Protein AF-A0A7K0PDB9-F1 (afdb_monomer_lite)

Secondary structure (DSSP, 8-state):
-EEEPPHHHHHHHHHHHHHHHHHHHHHHHHHHHHHHHHHHHHHHHTT--HHHHHHHH-TTS----------HHHHSSSHHHHHHHHHHHHHHHHHHHHHHHHHHHHHHHHHHHHHHHHHHHHHHTT--HHHHTTS-HHHHHHTEEEPPP-

Radius of gyration: 25.14 Å; chains: 1; bounding box: 53×28×72 Å

Foldseek 3Di:
DKDFADPQLLVLLVQLVVLVVVLVVLVVQLVVLVVQLVVLVCQAPVQDAPVVQCVVQNPPGDPPDNPNGHRNLCVDPDNVVSVVVSVVSNVVSVVSNVVSVVVNVVSVVSSVVSLVSSQVSVVVVVDDSVQSVPWDSVCSNVRITDRPDD

Sequence (150 aa):
MSTTVPDHVRAAAREVRALFDRHQELAIAMNQASSRHEAAERQLVSGLSADALRAIYGPQGPDLALSGEKPAVLQAKFPIQALEQVAYELRTAYNELHRLSEDSRINASETGAAMERMTLGLIELGLTRDDVQRIDVDQVVAGTIETPVR

Structure (mmCIF, N/CA/C/O backbone):
data_AF-A0A7K0PDB9-F1
#
_entry.id   AF-A0A7K0PDB9-F1
#
loop_
_atom_site.group_PDB
_atom_site.id
_atom_site.type_symbol
_atom_site.label_atom_id
_atom_site.label_alt_id
_atom_site.label_comp_id
_atom_site.label_asym_id
_atom_site.label_entity_id
_atom_site.label_seq_id
_atom_site.pdbx_PDB_ins_code
_atom_site.Cartn_x
_atom_site.Cartn_y
_atom_site.Cartn_z
_atom_site.occupancy
_atom_site.B_iso_or_equiv
_atom_site.auth_seq_id
_atom_site.auth_comp_id
_atom_site.auth_asym_id
_atom_site.auth_atom_id
_atom_site.pdbx_PDB_model_num
ATOM 1 N N . MET A 1 1 ? 12.374 -8.191 -34.289 1.00 61.34 1 MET A N 1
ATOM 2 C CA . MET A 1 1 ? 13.802 -8.497 -34.021 1.00 61.34 1 MET A CA 1
ATOM 3 C C . MET A 1 1 ? 13.974 -8.569 -32.509 1.00 61.34 1 MET A C 1
ATOM 5 O O . MET A 1 1 ? 13.163 -7.981 -31.809 1.00 61.34 1 MET A O 1
ATOM 9 N N . SER A 1 2 ? 14.941 -9.334 -32.000 1.00 68.38 2 SER A N 1
ATOM 10 C CA . SER A 1 2 ? 15.201 -9.429 -30.556 1.00 68.38 2 SER A CA 1
ATOM 11 C C . SER A 1 2 ? 16.315 -8.454 -30.188 1.00 68.38 2 SER A C 1
ATOM 13 O O . SER A 1 2 ? 17.421 -8.588 -30.713 1.00 68.38 2 SER A O 1
ATOM 15 N N . THR A 1 3 ? 16.033 -7.491 -29.311 1.00 80.19 3 THR A N 1
ATOM 16 C CA . THR A 1 3 ? 17.027 -6.510 -28.848 1.00 80.19 3 THR A CA 1
ATOM 17 C C . THR A 1 3 ? 17.526 -6.900 -27.460 1.00 80.19 3 THR A C 1
ATOM 19 O O . THR A 1 3 ? 16.728 -7.100 -26.543 1.00 80.19 3 THR A O 1
ATOM 22 N N . THR A 1 4 ? 18.847 -7.004 -27.300 1.00 87.06 4 THR A N 1
ATOM 23 C CA . THR A 1 4 ? 19.479 -7.256 -25.998 1.00 87.06 4 THR A CA 1
ATOM 24 C C . THR A 1 4 ? 19.390 -6.009 -25.126 1.00 87.06 4 THR A C 1
ATOM 26 O O . THR A 1 4 ? 19.817 -4.930 -25.535 1.00 87.06 4 THR A O 1
ATOM 29 N N . VAL A 1 5 ? 18.862 -6.159 -23.913 1.00 90.62 5 VAL A N 1
ATOM 30 C CA . VAL A 1 5 ? 18.688 -5.049 -22.969 1.00 90.62 5 VAL A CA 1
ATOM 31 C C . VAL A 1 5 ? 19.986 -4.798 -22.177 1.00 90.62 5 VAL A C 1
ATOM 33 O O . VAL A 1 5 ? 20.513 -5.740 -21.574 1.00 90.62 5 VAL A O 1
ATOM 36 N N . PRO A 1 6 ? 20.490 -3.550 -22.107 1.00 92.81 6 PRO A N 1
ATOM 37 C CA . PRO A 1 6 ? 21.670 -3.203 -21.316 1.00 92.81 6 PRO A CA 1
ATOM 38 C C . PRO A 1 6 ? 21.489 -3.434 -19.812 1.00 92.81 6 PRO A C 1
ATOM 40 O O . PRO A 1 6 ? 20.406 -3.250 -19.260 1.00 92.81 6 PRO A O 1
ATOM 43 N N . ASP A 1 7 ? 22.582 -3.744 -19.117 1.00 93.75 7 A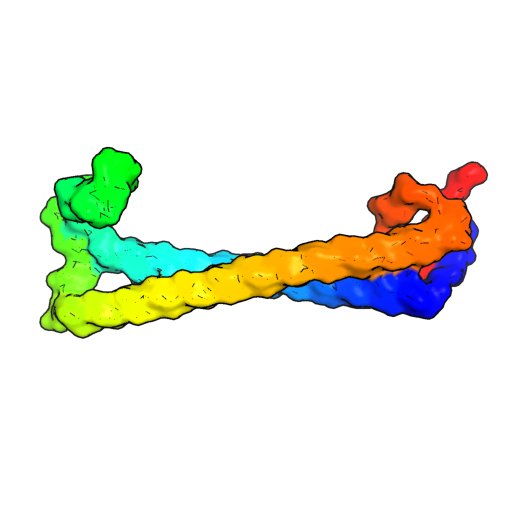SP A N 1
ATOM 44 C CA . ASP A 1 7 ? 22.589 -4.089 -17.686 1.00 93.75 7 ASP A CA 1
ATOM 45 C C . ASP A 1 7 ? 21.950 -3.039 -16.781 1.00 93.75 7 ASP A C 1
ATOM 47 O O . ASP A 1 7 ? 21.229 -3.393 -15.852 1.00 93.75 7 ASP A O 1
ATOM 51 N N . HIS A 1 8 ? 22.174 -1.756 -17.063 1.00 91.62 8 HIS A N 1
ATOM 52 C CA . HIS A 1 8 ? 21.606 -0.669 -16.269 1.00 91.62 8 HIS A CA 1
ATOM 53 C C . HIS A 1 8 ? 20.075 -0.588 -16.414 1.00 91.62 8 HIS A C 1
ATOM 55 O O . HIS A 1 8 ? 19.381 -0.337 -15.431 1.00 91.62 8 HIS A O 1
ATOM 61 N N . VAL A 1 9 ? 19.532 -0.884 -17.601 1.00 94.25 9 VAL A N 1
ATOM 62 C CA . VAL A 1 9 ? 18.080 -0.959 -17.835 1.00 94.25 9 VAL A CA 1
ATOM 63 C C . VAL A 1 9 ? 17.498 -2.189 -17.145 1.00 94.25 9 VAL A C 1
ATOM 65 O O . VAL A 1 9 ? 16.463 -2.096 -16.491 1.00 94.25 9 VAL A O 1
ATOM 68 N N . ARG A 1 10 ? 18.199 -3.331 -17.204 1.00 95.19 10 ARG A N 1
ATOM 69 C CA . ARG A 1 10 ? 17.806 -4.545 -16.466 1.00 95.19 10 ARG A CA 1
ATOM 70 C C . ARG A 1 10 ? 17.804 -4.315 -14.956 1.00 95.19 10 ARG A C 1
ATOM 72 O O . ARG A 1 10 ? 16.919 -4.812 -14.267 1.00 95.19 10 ARG A O 1
ATOM 79 N N . ALA A 1 11 ? 18.777 -3.569 -14.434 1.00 94.94 11 ALA A N 1
ATOM 80 C CA . ALA A 1 11 ? 18.838 -3.203 -13.023 1.00 94.94 11 ALA A CA 1
ATOM 81 C C . ALA A 1 11 ? 17.652 -2.313 -12.621 1.00 94.94 11 ALA A C 1
ATOM 83 O O . ALA A 1 11 ? 16.977 -2.629 -11.644 1.00 94.94 11 ALA A O 1
ATOM 84 N N . ALA A 1 12 ? 17.339 -1.281 -13.414 1.00 95.06 12 ALA A N 1
ATOM 85 C CA . ALA A 1 12 ? 16.165 -0.437 -13.189 1.00 95.06 12 ALA A CA 1
ATOM 86 C C . ALA A 1 12 ? 14.853 -1.243 -13.255 1.00 95.06 12 ALA A C 1
ATOM 88 O O . ALA A 1 12 ? 13.986 -1.072 -12.407 1.00 95.06 12 ALA A O 1
ATOM 89 N N . ALA A 1 13 ? 14.723 -2.181 -14.196 1.00 95.31 13 ALA A N 1
ATOM 90 C CA . ALA A 1 13 ? 13.549 -3.050 -14.300 1.00 95.31 13 ALA A CA 1
ATOM 91 C C . ALA A 1 13 ? 13.381 -3.983 -13.086 1.00 95.31 13 ALA A C 1
ATOM 93 O O . ALA A 1 13 ? 12.268 -4.185 -12.605 1.00 95.31 13 ALA A O 1
ATOM 94 N N . ARG A 1 14 ? 14.482 -4.520 -12.541 1.00 96.56 14 ARG A N 1
ATOM 95 C CA . ARG A 1 14 ? 14.448 -5.312 -11.296 1.00 96.56 14 ARG A CA 1
ATOM 96 C C . ARG A 1 14 ? 14.017 -4.473 -10.098 1.00 96.56 14 ARG A C 1
ATOM 98 O O . ARG A 1 14 ? 13.270 -4.965 -9.260 1.00 96.56 14 ARG A O 1
ATOM 105 N N . GLU A 1 15 ? 14.477 -3.229 -10.027 1.00 96.75 15 GLU A N 1
ATOM 106 C CA . GLU A 1 15 ? 14.072 -2.281 -8.989 1.00 96.75 15 GLU A CA 1
ATOM 107 C C . GLU A 1 15 ? 12.575 -1.960 -9.091 1.00 96.75 15 GLU A C 1
ATOM 109 O O . GLU A 1 15 ? 11.861 -2.084 -8.100 1.00 96.75 15 GLU A O 1
ATOM 114 N N . VAL A 1 16 ? 12.076 -1.661 -10.298 1.00 95.88 16 VAL A N 1
ATOM 115 C CA . VAL A 1 16 ? 10.640 -1.470 -10.566 1.00 95.88 16 VAL A CA 1
ATOM 116 C C . VAL A 1 16 ? 9.833 -2.680 -10.099 1.00 95.88 16 VAL A C 1
ATOM 118 O O . VAL A 1 16 ? 8.853 -2.519 -9.375 1.00 95.88 16 VAL A O 1
ATOM 121 N N . ARG A 1 17 ? 10.256 -3.897 -10.460 1.00 95.12 17 ARG A N 1
ATOM 122 C CA . ARG A 1 17 ? 9.577 -5.129 -10.046 1.00 95.12 17 ARG A CA 1
ATOM 123 C C . ARG A 1 17 ? 9.529 -5.281 -8.524 1.00 95.12 17 ARG A C 1
ATOM 125 O O . ARG A 1 17 ? 8.456 -5.507 -7.976 1.00 95.12 17 ARG A O 1
ATOM 132 N N . ALA A 1 18 ? 10.660 -5.102 -7.843 1.00 96.56 18 ALA A N 1
ATOM 133 C CA . ALA A 1 18 ? 10.718 -5.195 -6.386 1.00 96.56 18 ALA A CA 1
ATOM 134 C C . ALA A 1 18 ? 9.811 -4.155 -5.699 1.00 96.56 18 ALA A C 1
ATOM 136 O O . ALA A 1 18 ? 9.153 -4.463 -4.706 1.00 96.56 18 ALA A O 1
ATOM 137 N N . LEU A 1 19 ? 9.733 -2.938 -6.243 1.00 96.50 19 LEU A N 1
ATOM 138 C CA . LEU A 1 19 ? 8.864 -1.875 -5.732 1.00 96.50 19 LEU A CA 1
ATOM 139 C C . LEU A 1 19 ? 7.372 -2.151 -5.991 1.00 96.50 19 LEU A C 1
ATOM 141 O O . LEU A 1 19 ? 6.532 -1.786 -5.164 1.00 96.50 19 LEU A O 1
ATOM 145 N N . PHE A 1 20 ? 7.023 -2.823 -7.093 1.00 93.56 20 PHE A N 1
ATOM 146 C CA . PHE A 1 20 ? 5.657 -3.301 -7.338 1.00 93.56 20 PHE A CA 1
ATOM 147 C C . PHE A 1 20 ? 5.250 -4.409 -6.364 1.00 93.56 20 PHE A C 1
ATOM 149 O O . PHE A 1 20 ? 4.159 -4.335 -5.794 1.00 93.56 20 PHE A O 1
ATOM 156 N N . ASP A 1 21 ? 6.126 -5.388 -6.123 1.00 95.12 21 ASP A N 1
ATOM 157 C CA . ASP A 1 21 ? 5.892 -6.438 -5.123 1.00 95.12 21 ASP A CA 1
ATOM 158 C C . ASP A 1 21 ? 5.687 -5.802 -3.738 1.00 95.12 21 ASP A C 1
ATOM 160 O O . ASP A 1 21 ? 4.707 -6.080 -3.040 1.00 95.12 21 ASP A O 1
ATOM 164 N N . ARG A 1 22 ? 6.539 -4.830 -3.387 1.00 96.06 22 ARG A N 1
ATOM 165 C CA . ARG A 1 22 ? 6.414 -4.071 -2.142 1.00 96.06 22 ARG A CA 1
ATOM 166 C C . ARG A 1 22 ? 5.106 -3.282 -2.051 1.00 96.06 22 ARG A C 1
ATOM 168 O O . ARG A 1 22 ? 4.518 -3.200 -0.973 1.00 96.06 22 ARG A O 1
ATOM 175 N N . HIS A 1 23 ? 4.616 -2.724 -3.158 1.00 93.81 23 HIS A N 1
ATOM 176 C CA . HIS A 1 23 ? 3.330 -2.027 -3.188 1.00 93.81 23 HIS A CA 1
ATOM 177 C C . HIS A 1 23 ? 2.163 -2.966 -2.840 1.00 93.81 23 HIS A C 1
ATOM 179 O O . HIS A 1 23 ? 1.277 -2.585 -2.074 1.00 93.81 23 HIS A O 1
ATOM 185 N N . GLN A 1 24 ? 2.183 -4.206 -3.341 1.00 94.81 24 GLN A N 1
ATOM 186 C CA . GLN A 1 24 ? 1.166 -5.210 -3.008 1.00 94.81 24 GLN A CA 1
ATOM 187 C C . GLN A 1 24 ? 1.213 -5.596 -1.526 1.00 94.81 24 GLN A C 1
ATOM 189 O O . GLN A 1 24 ? 0.171 -5.648 -0.869 1.00 94.81 24 GLN A O 1
ATOM 194 N N . GLU A 1 25 ? 2.409 -5.814 -0.975 1.00 96.69 25 GLU A N 1
ATOM 195 C CA . GLU A 1 25 ? 2.585 -6.092 0.454 1.00 96.69 25 GLU A CA 1
ATOM 196 C C . GLU A 1 25 ? 2.041 -4.958 1.331 1.00 96.69 25 GLU A C 1
ATOM 198 O O . GLU A 1 25 ? 1.334 -5.209 2.311 1.00 96.69 25 GLU A O 1
ATOM 203 N N . LEU A 1 26 ? 2.343 -3.706 0.970 1.00 95.50 26 LEU A N 1
ATOM 204 C CA . LEU A 1 26 ? 1.854 -2.525 1.680 1.00 95.50 26 LEU A CA 1
ATOM 205 C C . LEU A 1 26 ? 0.329 -2.425 1.612 1.00 95.50 26 LEU A C 1
ATOM 207 O O . LEU A 1 26 ? -0.301 -2.196 2.643 1.00 95.50 26 LEU A O 1
ATOM 211 N N . ALA A 1 27 ? -0.277 -2.669 0.449 1.00 94.50 27 ALA A N 1
ATOM 212 C CA . ALA A 1 27 ? -1.731 -2.668 0.301 1.00 94.50 27 ALA A CA 1
ATOM 213 C C . ALA A 1 27 ? -2.404 -3.729 1.192 1.00 94.50 27 ALA A C 1
ATOM 215 O O . ALA A 1 27 ? -3.391 -3.441 1.873 1.00 94.50 27 ALA A O 1
ATOM 216 N N . ILE A 1 28 ? -1.848 -4.945 1.247 1.00 96.38 28 ILE A N 1
ATOM 217 C CA . ILE A 1 28 ? -2.339 -6.012 2.132 1.00 96.38 28 ILE A CA 1
ATOM 218 C C . ILE A 1 28 ? -2.220 -5.590 3.601 1.00 96.38 28 ILE A C 1
ATOM 220 O O . ILE A 1 28 ? -3.192 -5.703 4.353 1.00 96.38 28 ILE A O 1
ATOM 224 N N . ALA A 1 29 ? -1.061 -5.070 4.011 1.00 95.31 29 ALA A N 1
ATOM 225 C CA . ALA A 1 29 ? -0.829 -4.624 5.382 1.00 95.31 29 ALA A CA 1
ATOM 226 C C . ALA A 1 29 ? -1.775 -3.478 5.784 1.00 95.31 29 ALA A C 1
ATOM 228 O O . ALA A 1 29 ? -2.341 -3.499 6.879 1.00 95.31 29 ALA A O 1
ATOM 229 N N . MET A 1 30 ? -2.011 -2.513 4.889 1.00 95.25 30 MET A N 1
ATOM 230 C CA . MET A 1 30 ? -2.949 -1.409 5.114 1.00 95.25 30 MET A CA 1
ATOM 231 C C . MET A 1 30 ? -4.380 -1.913 5.299 1.00 95.25 30 MET A C 1
ATOM 233 O O . MET A 1 30 ? -5.044 -1.506 6.250 1.00 95.25 30 MET A O 1
ATOM 237 N N . ASN A 1 31 ? -4.837 -2.850 4.463 1.00 94.75 31 ASN A N 1
ATOM 238 C CA . ASN A 1 31 ? -6.168 -3.449 4.600 1.00 94.75 31 ASN A CA 1
ATOM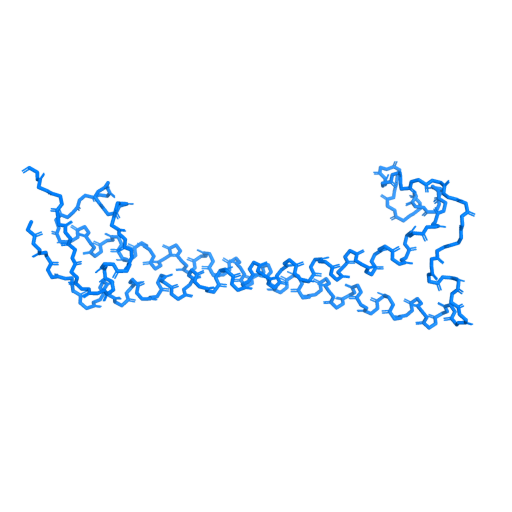 239 C C . ASN A 1 31 ? -6.335 -4.177 5.943 1.00 94.75 31 ASN A C 1
ATOM 241 O O . ASN A 1 31 ? -7.369 -4.054 6.603 1.00 94.75 31 ASN A O 1
ATOM 245 N N . GLN A 1 32 ? -5.306 -4.903 6.386 1.00 94.50 32 GLN A N 1
ATOM 246 C CA . GLN A 1 32 ? -5.313 -5.586 7.683 1.00 94.50 32 GLN A CA 1
ATOM 247 C C . GLN A 1 32 ? -5.310 -4.602 8.863 1.00 94.50 32 GLN A C 1
ATOM 249 O O . GLN A 1 32 ? -6.019 -4.818 9.849 1.00 94.50 32 GLN A O 1
ATOM 254 N N . ALA A 1 33 ? -4.526 -3.524 8.787 1.00 91.94 33 ALA A N 1
ATOM 255 C CA . ALA A 1 33 ? -4.490 -2.485 9.815 1.00 91.94 33 ALA A CA 1
ATOM 256 C C . ALA A 1 33 ? -5.815 -1.703 9.882 1.00 91.94 33 ALA A C 1
ATOM 258 O O . ALA A 1 33 ? -6.342 -1.480 10.971 1.00 91.94 33 ALA A O 1
ATOM 259 N N . SER A 1 34 ? -6.409 -1.380 8.730 1.00 92.62 34 SER A N 1
ATOM 260 C CA . SER A 1 34 ? -7.726 -0.740 8.623 1.00 92.62 34 SER A CA 1
ATOM 261 C C . SER A 1 34 ? -8.825 -1.628 9.201 1.00 92.62 34 SER A C 1
ATOM 263 O O . SER A 1 34 ? -9.603 -1.166 10.030 1.00 92.62 34 SER A O 1
ATOM 265 N N . SER A 1 35 ? -8.817 -2.926 8.888 1.00 92.44 35 SER A N 1
ATOM 266 C CA . SER A 1 35 ? -9.780 -3.884 9.450 1.00 92.44 35 SER A CA 1
ATOM 267 C C . SER A 1 35 ? -9.701 -3.966 10.980 1.00 92.44 35 SER A C 1
ATOM 269 O O . SER A 1 35 ? -10.732 -4.032 11.653 1.00 92.44 35 SER A O 1
ATOM 271 N N . ARG A 1 36 ? -8.485 -3.941 11.548 1.00 90.12 36 ARG A N 1
ATOM 272 C CA . ARG A 1 36 ? -8.276 -3.894 13.007 1.00 90.12 36 ARG A CA 1
ATOM 273 C C . ARG A 1 36 ? -8.770 -2.582 13.611 1.00 90.12 36 ARG A C 1
ATOM 275 O O . ARG A 1 36 ? -9.441 -2.621 14.639 1.00 90.12 36 ARG A O 1
ATOM 282 N N . HIS A 1 37 ? -8.479 -1.452 12.967 1.00 90.75 37 HIS A N 1
ATOM 283 C CA . HIS A 1 37 ? -8.957 -0.141 13.402 1.00 90.75 37 HIS A CA 1
ATOM 284 C C . HIS A 1 37 ? -10.487 -0.101 13.457 1.00 90.75 37 HIS A C 1
ATOM 286 O O . HIS A 1 37 ? -11.057 0.230 14.491 1.00 90.75 37 HIS A O 1
ATOM 292 N N . GLU A 1 38 ? -11.160 -0.517 12.384 1.00 88.44 38 GLU A N 1
ATOM 293 C CA . GLU A 1 38 ? -12.622 -0.562 12.340 1.00 88.44 38 GLU A CA 1
ATOM 294 C C . GLU A 1 38 ? -13.216 -1.530 13.368 1.00 88.44 38 GLU A C 1
ATOM 296 O O . GLU A 1 38 ? -14.274 -1.268 13.934 1.00 88.44 38 GLU A O 1
ATOM 301 N N . ALA A 1 39 ? -12.571 -2.676 13.609 1.00 87.38 39 ALA A N 1
ATOM 302 C CA . ALA A 1 39 ? -13.033 -3.623 14.616 1.00 87.38 39 ALA A CA 1
ATOM 303 C C . ALA A 1 39 ? -12.971 -3.021 16.026 1.00 87.38 39 ALA A C 1
ATOM 305 O O . ALA A 1 39 ? -13.939 -3.149 16.775 1.00 87.38 39 ALA A O 1
ATOM 306 N N . ALA A 1 40 ? -11.874 -2.342 16.365 1.00 86.31 40 ALA A N 1
ATOM 307 C CA . ALA A 1 40 ? -11.720 -1.635 17.632 1.00 86.31 40 ALA A CA 1
ATOM 308 C C . ALA A 1 40 ? -12.710 -0.460 17.745 1.00 86.31 40 ALA A C 1
ATOM 310 O O . ALA A 1 40 ? -13.374 -0.298 18.767 1.00 86.31 40 ALA A O 1
ATOM 311 N N . GLU A 1 41 ? -12.903 0.308 16.671 1.00 84.69 41 GLU A N 1
ATOM 312 C CA . GLU A 1 41 ? -13.878 1.401 16.627 1.00 84.69 41 GLU A CA 1
ATOM 313 C C . GLU A 1 41 ? -15.303 0.887 16.860 1.00 84.69 41 GLU A C 1
ATOM 315 O O . GLU A 1 41 ? -16.011 1.398 17.729 1.00 84.69 41 GLU A O 1
ATOM 320 N N . ARG A 1 42 ? -15.697 -0.199 16.181 1.00 81.62 42 ARG A N 1
ATOM 321 C CA . ARG A 1 42 ? -16.996 -0.855 16.392 1.00 81.62 42 ARG A CA 1
ATOM 322 C C . ARG A 1 42 ? -17.214 -1.250 17.851 1.00 81.62 42 ARG A C 1
ATOM 324 O O . ARG A 1 42 ? -18.328 -1.094 18.337 1.00 81.62 42 ARG A O 1
ATOM 331 N N . GLN A 1 43 ? -16.192 -1.704 18.577 1.00 79.06 43 GLN A N 1
ATOM 332 C CA . GLN A 1 43 ? -16.340 -2.052 19.999 1.00 79.06 43 GLN A CA 1
ATOM 333 C C . GLN A 1 43 ? -16.666 -0.843 20.893 1.00 79.06 43 GLN A C 1
ATOM 335 O O . GLN A 1 43 ? -17.342 -1.008 21.914 1.00 79.06 43 GLN A O 1
ATOM 340 N N . LEU A 1 44 ? -16.219 0.359 20.516 1.00 75.25 44 LEU A N 1
ATOM 341 C CA . LEU A 1 44 ? -16.519 1.600 21.238 1.00 75.25 44 LEU A CA 1
ATOM 342 C C . LEU A 1 44 ? -17.897 2.154 20.903 1.00 75.25 44 LEU A C 1
ATOM 344 O O . LEU A 1 44 ? -18.579 2.662 21.791 1.00 75.25 44 LEU A O 1
ATOM 348 N N . VAL A 1 45 ? -18.287 2.085 19.630 1.00 71.50 45 VAL A N 1
ATOM 349 C CA . VAL A 1 45 ? -19.475 2.798 19.144 1.00 71.50 45 VAL A CA 1
ATOM 350 C C . VAL A 1 45 ? -20.720 1.926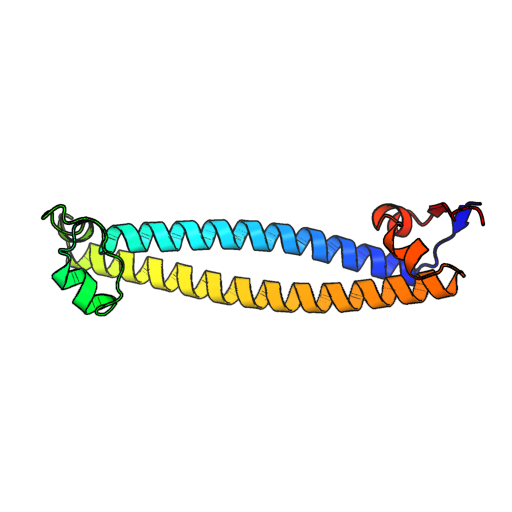 19.043 1.00 71.50 45 VAL A C 1
ATOM 352 O O . VAL A 1 45 ? -21.830 2.451 19.099 1.00 71.50 45 VAL A O 1
ATOM 355 N N . SER A 1 46 ? -20.564 0.603 18.932 1.00 66.75 46 SER A N 1
ATOM 356 C CA . SER A 1 46 ? -21.682 -0.339 18.822 1.00 66.75 46 SER A CA 1
ATOM 357 C C . SER A 1 46 ? -22.509 -0.341 20.099 1.00 66.75 46 SER A C 1
ATOM 359 O O . SER A 1 46 ? -22.090 -0.928 21.092 1.00 66.75 46 SER A O 1
ATOM 361 N N . GLY A 1 47 ? -23.692 0.270 20.056 1.00 59.97 47 GLY A N 1
ATOM 362 C CA . GLY A 1 47 ? -24.568 0.436 21.213 1.00 59.97 47 GLY A CA 1
ATOM 363 C C . GLY A 1 47 ? -24.454 1.808 21.880 1.00 59.97 47 GLY A C 1
ATOM 364 O O . GLY A 1 47 ? -24.992 1.989 22.957 1.00 59.97 47 GLY A O 1
ATOM 365 N N . LEU A 1 48 ? -23.766 2.799 21.306 1.00 64.56 48 LEU A N 1
ATOM 366 C CA . LEU A 1 48 ? -23.947 4.190 21.743 1.00 64.56 48 LEU A CA 1
ATOM 367 C C . LEU A 1 48 ? -25.299 4.738 21.260 1.00 64.56 48 LEU A C 1
ATOM 369 O O . LEU A 1 48 ? -25.778 4.392 20.183 1.00 64.56 48 LEU A O 1
ATOM 373 N N . SER A 1 49 ? -25.913 5.629 22.045 1.00 62.34 49 SER A N 1
ATOM 374 C CA . SER A 1 49 ? -27.067 6.402 21.573 1.00 62.34 49 SER A CA 1
ATOM 375 C C . SER A 1 49 ? -26.643 7.415 20.504 1.00 62.34 49 SER A C 1
ATOM 377 O O . SER A 1 49 ? -25.495 7.866 20.487 1.00 62.34 49 SER A O 1
ATOM 379 N N . ALA A 1 50 ? -27.582 7.842 19.654 1.00 66.19 50 ALA A N 1
ATOM 380 C CA . ALA A 1 50 ? -27.322 8.870 18.643 1.00 66.19 50 ALA A CA 1
ATOM 381 C C . ALA A 1 50 ? -26.776 10.173 19.258 1.00 66.19 50 ALA A C 1
ATOM 383 O O . ALA A 1 50 ? -25.883 10.797 18.691 1.00 66.19 50 ALA A O 1
ATOM 384 N N . ASP A 1 51 ? -27.247 10.558 20.448 1.00 67.31 51 ASP A N 1
ATOM 385 C CA . ASP A 1 51 ? -26.742 11.741 21.154 1.00 67.31 51 ASP A CA 1
ATOM 386 C C . ASP A 1 51 ? -25.286 11.568 21.613 1.00 67.31 51 ASP A C 1
ATOM 388 O O . ASP A 1 51 ? -24.483 12.493 21.487 1.00 67.31 51 ASP A O 1
ATOM 392 N N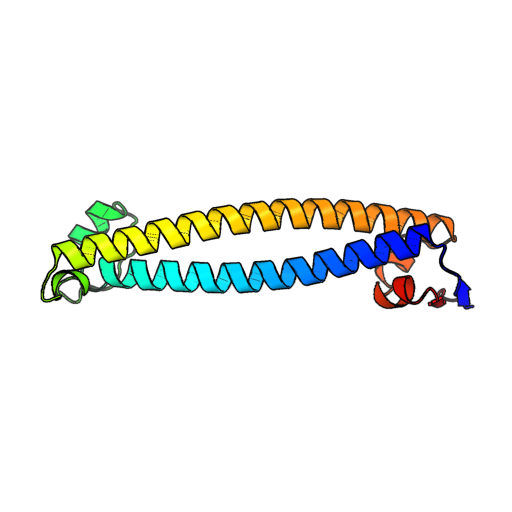 . ALA A 1 52 ? -24.914 10.375 22.090 1.00 66.25 52 ALA A N 1
ATOM 393 C CA . ALA A 1 52 ? -23.536 10.076 22.471 1.00 66.25 52 ALA A CA 1
ATOM 394 C C . ALA A 1 52 ? -22.601 10.030 21.249 1.00 66.25 52 ALA A C 1
ATOM 396 O O . ALA A 1 52 ? -21.487 10.545 21.310 1.00 66.25 52 ALA A O 1
ATOM 397 N N . LEU A 1 53 ? -23.066 9.494 20.116 1.00 67.62 53 LEU A N 1
ATOM 398 C CA . LEU A 1 53 ? -22.324 9.523 18.851 1.00 67.62 53 LEU A CA 1
ATOM 399 C C . LEU A 1 53 ? -22.140 10.951 18.329 1.00 67.62 53 LEU A C 1
ATOM 401 O O . LEU A 1 53 ? -21.043 11.307 17.903 1.00 67.62 53 LEU A O 1
ATOM 405 N N . ARG A 1 54 ? -23.168 11.802 18.430 1.00 70.75 54 ARG A N 1
ATOM 406 C CA . ARG A 1 54 ? -23.079 13.228 18.072 1.00 70.75 54 ARG A CA 1
ATOM 407 C C . ARG A 1 54 ? -22.121 14.005 18.970 1.00 70.75 54 ARG A C 1
ATOM 409 O O . ARG A 1 54 ? -21.492 14.947 18.496 1.00 70.75 54 ARG A O 1
ATOM 416 N N . ALA A 1 55 ? -21.976 13.623 20.238 1.00 72.19 55 ALA A N 1
ATOM 417 C CA . ALA A 1 55 ? -20.980 14.222 21.124 1.00 72.19 55 ALA A CA 1
ATOM 418 C C . ALA A 1 55 ? -19.536 13.869 20.713 1.00 72.19 55 ALA A C 1
ATOM 420 O O . ALA A 1 55 ? -18.636 14.678 20.924 1.00 72.19 55 ALA A O 1
ATOM 421 N N . ILE A 1 56 ? -19.316 12.691 20.115 1.00 70.12 56 ILE A N 1
ATOM 422 C CA . ILE A 1 56 ? -17.990 12.210 19.692 1.00 70.12 56 ILE A CA 1
ATOM 423 C C . ILE A 1 56 ? -17.632 12.707 18.285 1.00 70.12 56 ILE A C 1
ATOM 425 O O . ILE A 1 56 ? -16.556 13.261 18.079 1.00 70.12 56 ILE A O 1
ATOM 429 N N . TYR A 1 57 ? -18.532 12.525 17.317 1.00 70.50 57 TYR A N 1
ATOM 430 C CA . TYR A 1 57 ? -18.285 12.797 15.895 1.00 70.50 57 TYR A CA 1
ATOM 431 C C . TYR A 1 57 ? -18.850 14.146 15.418 1.00 70.50 57 TYR A C 1
ATOM 433 O O . TYR A 1 57 ? -18.665 14.533 14.263 1.00 70.50 57 TYR A O 1
ATOM 441 N N . GLY A 1 58 ? -19.543 14.880 16.292 1.00 73.06 58 GLY A N 1
ATOM 442 C CA . GLY A 1 58 ? -20.237 16.118 15.950 1.00 73.06 58 GLY A CA 1
ATOM 443 C C . GLY A 1 58 ? -21.613 15.889 15.301 1.00 73.06 58 GLY A C 1
ATOM 444 O O . GLY A 1 58 ? -22.051 14.754 15.109 1.00 73.06 58 GLY A O 1
ATOM 445 N N . PRO A 1 59 ? -22.327 16.969 14.932 1.00 70.31 59 PRO A N 1
ATOM 446 C CA . PRO A 1 59 ? -23.689 16.892 14.387 1.00 70.31 59 PRO A CA 1
ATOM 447 C C . PRO A 1 59 ? -23.785 16.198 13.018 1.00 70.31 59 PRO A C 1
ATOM 449 O O . PRO A 1 59 ? -24.876 15.800 12.627 1.00 70.31 59 PRO A O 1
ATOM 452 N N . GLN A 1 60 ? -22.660 16.048 12.311 1.00 65.88 60 GLN A N 1
ATOM 453 C CA . GLN A 1 60 ? -22.533 15.312 11.042 1.00 65.88 60 GLN A CA 1
ATOM 454 C C . GLN A 1 60 ? -22.072 13.856 11.253 1.00 65.88 60 GLN A C 1
ATOM 456 O O . GLN A 1 60 ? -21.718 13.173 10.294 1.00 65.88 60 GLN A O 1
ATOM 461 N N . GLY A 1 61 ? -21.992 13.408 12.510 1.00 59.78 61 GLY A N 1
ATOM 462 C CA . GLY A 1 61 ? -21.544 12.069 12.865 1.00 59.78 61 GLY A CA 1
ATOM 463 C C . GLY A 1 61 ? -22.422 10.975 12.256 1.00 59.78 61 GLY A C 1
ATOM 464 O O . GLY A 1 61 ? -23.589 11.221 11.938 1.00 59.78 61 GLY A O 1
ATOM 465 N N . PRO A 1 62 ? -21.879 9.761 12.087 1.00 58.38 62 PRO A N 1
ATOM 466 C CA . PRO A 1 62 ? -22.615 8.675 11.466 1.00 58.38 62 PRO A CA 1
ATOM 467 C C . PRO A 1 62 ? -23.833 8.306 12.327 1.00 58.38 62 PRO A C 1
ATOM 469 O O . PRO A 1 62 ? -23.710 8.081 13.533 1.00 58.38 62 PRO A O 1
ATOM 472 N N . ASP A 1 63 ? -25.014 8.243 11.703 1.00 59.25 63 ASP A N 1
ATOM 473 C CA . ASP A 1 63 ? -26.267 7.816 12.344 1.00 59.25 63 ASP A CA 1
ATOM 474 C C . ASP A 1 63 ? -26.281 6.280 12.438 1.00 59.25 63 ASP A C 1
ATOM 476 O O . ASP A 1 63 ? -27.015 5.572 11.744 1.00 59.25 63 ASP A O 1
ATOM 480 N N . LEU A 1 64 ? -25.341 5.745 13.226 1.00 56.41 64 LEU A N 1
ATOM 481 C CA . LEU A 1 64 ? -25.196 4.315 13.483 1.00 56.41 64 LEU A CA 1
ATOM 482 C C . LEU A 1 64 ? -26.334 3.897 14.416 1.00 56.41 64 LEU A C 1
ATOM 484 O O . LEU A 1 64 ? -26.194 3.945 15.631 1.00 56.41 64 LEU A O 1
ATOM 488 N N . ALA A 1 65 ? -27.477 3.585 13.807 1.00 46.50 65 ALA A N 1
ATOM 489 C CA . ALA A 1 65 ? -28.687 2.977 14.356 1.00 46.50 65 ALA A CA 1
ATOM 490 C C . ALA A 1 65 ? -28.793 2.884 15.897 1.00 46.50 65 ALA A C 1
ATOM 492 O O . ALA A 1 65 ? -28.119 2.100 16.562 1.00 46.50 65 ALA A O 1
ATOM 493 N N . LEU A 1 66 ? -29.774 3.623 16.418 1.00 49.34 66 LEU A N 1
ATOM 494 C CA . LEU A 1 66 ? -30.349 3.579 17.763 1.00 49.34 66 LEU A CA 1
ATOM 495 C C . LEU A 1 66 ? -30.714 2.145 18.214 1.00 49.34 66 LEU A C 1
ATOM 497 O O . LEU A 1 66 ? -31.880 1.763 18.143 1.00 49.34 66 LEU A O 1
ATOM 501 N N . SER A 1 67 ? -29.770 1.337 18.707 1.00 52.03 67 SER A N 1
ATOM 502 C CA . SER A 1 67 ? -30.139 0.059 19.349 1.00 52.03 67 SER A CA 1
ATOM 503 C C . SER A 1 67 ? -30.626 0.257 20.788 1.00 52.03 67 SER A C 1
ATOM 505 O O . SER A 1 67 ? -31.313 -0.600 21.334 1.00 52.03 67 SER A O 1
ATOM 507 N N . GLY A 1 68 ? -30.296 1.397 21.413 1.00 50.94 68 GLY A N 1
ATOM 508 C CA . GLY A 1 68 ? -30.579 1.641 22.831 1.00 50.94 68 GLY A CA 1
ATOM 509 C C . GLY A 1 68 ? -29.812 0.706 23.776 1.00 50.94 68 GLY A C 1
ATOM 510 O O . GLY A 1 68 ? -30.075 0.701 24.978 1.00 50.94 68 GLY A O 1
ATOM 511 N N . GLU A 1 69 ? -28.876 -0.086 23.251 1.00 56.94 69 GLU A N 1
ATOM 512 C CA . GLU A 1 69 ? -28.012 -0.953 24.044 1.00 56.94 69 GLU A CA 1
ATOM 513 C C . GLU A 1 69 ? -26.887 -0.130 24.683 1.00 56.94 69 GLU A C 1
ATOM 515 O O . GLU A 1 69 ? -26.851 1.088 24.563 1.00 56.94 69 GLU A O 1
ATOM 520 N N . LYS A 1 70 ? -25.995 -0.768 25.443 1.00 61.44 70 LYS A N 1
ATOM 521 C CA . LYS A 1 70 ? -24.750 -0.129 25.889 1.00 61.44 70 LYS A CA 1
ATOM 522 C C . LYS A 1 70 ? -23.633 -0.521 24.924 1.00 61.44 70 LYS A C 1
ATOM 524 O O . LYS A 1 70 ? -23.657 -1.660 24.457 1.00 61.44 70 LYS A O 1
ATOM 529 N N . PRO A 1 71 ? -22.622 0.336 24.708 1.00 68.69 71 PRO A N 1
ATOM 530 C CA . PRO A 1 71 ? -21.377 -0.037 24.045 1.00 68.69 71 PRO A CA 1
ATOM 531 C C . PRO A 1 71 ? -20.870 -1.404 24.486 1.00 68.69 71 PRO A C 1
ATOM 533 O O . PRO A 1 71 ? -20.830 -1.655 25.693 1.00 68.69 71 PRO A O 1
ATOM 536 N N . ALA A 1 72 ? -20.448 -2.264 23.556 1.00 70.88 72 ALA A N 1
ATOM 537 C CA . ALA A 1 72 ? -19.927 -3.598 23.885 1.00 70.88 72 ALA A CA 1
ATOM 538 C C . ALA A 1 72 ? -18.820 -3.540 24.958 1.00 70.88 72 ALA A C 1
ATOM 540 O O . ALA A 1 72 ? -18.809 -4.331 25.901 1.00 70.88 72 ALA A O 1
ATOM 541 N N . VAL A 1 73 ? -17.955 -2.523 24.885 1.00 71.38 73 VAL A N 1
ATOM 542 C CA . VAL A 1 73 ? -16.898 -2.254 25.873 1.00 71.38 73 VAL A CA 1
ATOM 543 C C . VAL A 1 73 ? -17.430 -1.994 27.295 1.00 71.38 73 VAL A C 1
ATOM 545 O O . VAL A 1 73 ? -16.800 -2.371 28.281 1.00 71.38 73 VAL A O 1
ATOM 548 N N . LEU A 1 74 ? -18.625 -1.405 27.424 1.00 73.62 74 LEU A N 1
ATOM 549 C CA . LEU A 1 74 ? -19.285 -1.123 28.704 1.00 73.62 74 LEU A CA 1
ATOM 550 C C . LEU A 1 74 ? -20.112 -2.303 29.229 1.00 73.62 74 LEU A C 1
ATOM 552 O O . LEU A 1 74 ? -20.544 -2.276 30.382 1.00 73.62 74 LEU A O 1
ATOM 556 N N . GLN A 1 75 ? -20.333 -3.329 28.403 1.00 76.88 75 GLN A N 1
ATOM 557 C CA . GLN A 1 75 ? -20.945 -4.594 28.816 1.00 76.88 75 GLN A CA 1
ATOM 558 C C . GLN A 1 75 ? -19.915 -5.574 29.405 1.00 76.88 75 GLN A C 1
ATOM 560 O O . GLN A 1 75 ? -20.289 -6.589 29.993 1.00 76.88 75 GLN A O 1
ATOM 565 N N . ALA A 1 76 ? -18.617 -5.282 29.274 1.00 78.06 76 ALA A N 1
ATOM 566 C CA . ALA A 1 76 ? -17.553 -6.105 29.829 1.00 78.06 76 ALA A CA 1
ATOM 567 C C . ALA A 1 76 ? -17.612 -6.167 31.366 1.00 78.06 76 ALA A C 1
ATOM 569 O O . ALA A 1 76 ? -17.997 -5.212 32.040 1.00 78.06 76 ALA A O 1
ATOM 570 N N . LYS A 1 77 ? -17.131 -7.278 31.943 1.00 83.00 77 LYS A N 1
ATOM 571 C CA . LYS A 1 77 ? -17.018 -7.456 33.404 1.00 83.00 77 LYS A CA 1
ATOM 572 C C . LYS A 1 77 ? -16.167 -6.363 34.072 1.00 83.00 77 LYS A C 1
ATOM 574 O O . LYS A 1 77 ? -16.416 -6.019 35.224 1.00 83.00 77 LYS A O 1
ATOM 579 N N . PHE A 1 78 ? -15.187 -5.820 33.343 1.00 82.81 78 PHE A N 1
ATOM 580 C CA . PHE A 1 78 ? -14.303 -4.736 33.780 1.00 82.81 78 PHE A CA 1
ATOM 581 C C . PHE A 1 78 ? -14.268 -3.610 32.724 1.00 82.81 78 PHE A C 1
ATOM 583 O O . PHE A 1 78 ? -13.355 -3.570 31.899 1.00 82.81 78 PHE A O 1
ATOM 590 N N . PRO A 1 79 ? -15.247 -2.686 32.725 1.00 74.88 79 PRO A N 1
ATOM 591 C CA . PRO A 1 79 ? -15.415 -1.697 31.654 1.00 74.88 79 PRO A CA 1
ATOM 592 C C . PRO A 1 79 ? -14.233 -0.743 31.455 1.00 74.88 79 PRO A C 1
ATOM 594 O O . PRO A 1 79 ? -13.906 -0.403 30.325 1.00 74.88 79 PRO A O 1
ATOM 597 N N . ILE A 1 80 ? -13.568 -0.321 32.538 1.00 78.75 80 ILE A N 1
ATOM 598 C CA . ILE A 1 80 ? -12.413 0.592 32.453 1.00 78.75 80 ILE A CA 1
ATOM 599 C C . ILE A 1 80 ? -11.245 -0.090 31.736 1.00 78.75 80 ILE A C 1
ATOM 601 O O . ILE A 1 80 ? -10.690 0.473 30.801 1.00 78.75 80 ILE A O 1
ATOM 605 N N . GLN A 1 81 ? -10.929 -1.332 32.111 1.00 81.56 81 GLN A N 1
ATOM 606 C CA . GLN A 1 81 ? -9.870 -2.111 31.462 1.00 81.56 81 GLN A CA 1
ATOM 607 C C . GLN A 1 81 ? -10.198 -2.382 29.990 1.00 81.56 81 GLN A C 1
ATOM 609 O O . GLN A 1 81 ? -9.321 -2.314 29.135 1.00 81.56 81 GLN A O 1
ATOM 614 N N . ALA A 1 82 ? -11.469 -2.653 29.679 1.00 80.88 82 ALA A N 1
ATOM 615 C CA . ALA A 1 82 ? -11.916 -2.828 28.303 1.00 80.88 82 ALA A CA 1
ATOM 616 C C . ALA A 1 82 ? -11.757 -1.530 27.485 1.00 80.88 82 ALA A C 1
ATOM 618 O O . ALA A 1 82 ? -11.286 -1.579 26.353 1.00 80.88 82 ALA A O 1
ATOM 619 N N . LEU A 1 83 ? -12.072 -0.364 28.061 1.00 82.56 83 LEU A N 1
ATOM 620 C CA . LEU A 1 83 ? -11.854 0.936 27.416 1.00 82.56 83 LEU A CA 1
ATOM 621 C C . LEU A 1 83 ? -10.369 1.221 27.174 1.00 82.56 83 LEU A C 1
ATOM 623 O O . LEU A 1 83 ? -10.005 1.660 26.086 1.00 82.56 83 LEU A O 1
ATOM 627 N N . GLU A 1 84 ? -9.510 0.955 28.159 1.00 84.25 84 GLU A N 1
ATOM 628 C CA . GLU A 1 84 ? -8.057 1.116 28.027 1.00 84.25 84 GLU A CA 1
ATOM 629 C C . GLU A 1 84 ? -7.488 0.221 26.920 1.00 84.25 84 GLU A C 1
ATOM 631 O O . GLU A 1 84 ? -6.680 0.678 26.109 1.00 84.25 84 GLU A O 1
ATOM 636 N N . GLN A 1 85 ? -7.955 -1.029 26.847 1.00 88.06 85 GLN A N 1
ATOM 637 C CA . GLN A 1 85 ? -7.552 -1.980 25.817 1.00 88.06 85 GLN A CA 1
ATOM 638 C C . GLN A 1 85 ? -7.956 -1.501 24.419 1.00 88.06 85 GLN A C 1
ATOM 640 O O . GLN A 1 85 ? -7.115 -1.445 23.523 1.00 88.06 85 GLN A O 1
ATOM 645 N N . VAL A 1 86 ? -9.212 -1.089 24.229 1.00 87.50 86 VAL A N 1
ATOM 646 C CA . VAL A 1 86 ? -9.672 -0.624 22.914 1.00 87.50 86 VAL A CA 1
ATOM 647 C C . VAL A 1 86 ? -8.993 0.690 22.513 1.00 87.50 86 VAL A C 1
ATOM 649 O O . VAL A 1 86 ? -8.615 0.865 21.355 1.00 87.50 86 VAL A O 1
ATOM 652 N N . ALA A 1 87 ? -8.747 1.597 23.463 1.00 86.12 87 ALA A N 1
ATOM 653 C CA . ALA A 1 87 ? -7.977 2.814 23.206 1.00 86.12 87 ALA A CA 1
ATOM 654 C C . ALA A 1 87 ? -6.532 2.503 22.774 1.00 86.12 87 ALA A C 1
ATOM 656 O O . ALA A 1 87 ? -5.992 3.155 21.874 1.00 86.12 87 ALA A O 1
ATOM 657 N N . TYR A 1 88 ? -5.904 1.494 23.385 1.00 88.81 88 TYR A N 1
ATOM 658 C CA . TYR A 1 88 ? -4.585 1.017 22.980 1.00 88.81 88 TYR A CA 1
ATOM 659 C C . TYR A 1 88 ? -4.602 0.422 21.565 1.00 88.81 88 TYR A C 1
ATOM 661 O O . TYR A 1 88 ? -3.729 0.751 20.757 1.00 88.81 88 TYR A O 1
ATOM 669 N N . GLU A 1 89 ? -5.595 -0.409 21.247 1.00 91.06 89 GLU A N 1
ATOM 670 C CA . GLU A 1 89 ? -5.760 -1.031 19.928 1.00 91.06 89 GLU A CA 1
ATOM 671 C C . GLU A 1 89 ? -5.978 0.008 18.827 1.00 91.06 89 GLU A C 1
ATOM 673 O O . GLU A 1 89 ? -5.267 -0.021 17.821 1.00 91.06 89 GLU A O 1
ATOM 678 N N . LEU A 1 90 ? -6.873 0.977 19.044 1.00 89.56 90 LEU A N 1
ATOM 679 C CA . LEU A 1 90 ? -7.103 2.082 18.112 1.00 89.56 90 LEU A CA 1
ATOM 680 C C . LEU A 1 90 ? -5.833 2.885 17.855 1.00 89.56 90 LEU A C 1
ATOM 682 O O . LEU A 1 90 ? -5.461 3.103 16.704 1.00 89.56 90 LEU A O 1
ATOM 686 N N . ARG A 1 91 ? -5.135 3.298 18.920 1.00 90.31 91 ARG A N 1
ATOM 687 C CA . ARG A 1 91 ? -3.894 4.070 18.784 1.00 90.31 91 ARG A CA 1
ATOM 688 C C . ARG A 1 91 ? -2.829 3.283 18.024 1.00 90.31 91 ARG A C 1
ATOM 690 O O . ARG A 1 91 ? -2.105 3.854 17.213 1.00 90.31 91 ARG A O 1
ATOM 697 N N . THR A 1 92 ? -2.730 1.983 18.284 1.00 93.19 92 THR A N 1
ATOM 698 C CA . THR A 1 92 ? -1.761 1.105 17.620 1.00 93.19 92 THR A CA 1
ATOM 699 C C . THR A 1 92 ? -2.093 0.951 16.138 1.00 93.19 92 THR A C 1
ATOM 701 O O . THR A 1 92 ? -1.218 1.169 15.303 1.00 93.19 92 THR A O 1
ATOM 704 N N . ALA A 1 93 ? -3.354 0.663 15.804 1.00 91.56 93 ALA A N 1
ATOM 705 C CA . ALA A 1 93 ? -3.812 0.534 14.424 1.00 91.56 93 ALA A CA 1
ATOM 706 C C . ALA A 1 93 ? -3.688 1.856 13.647 1.00 91.56 93 ALA A C 1
ATOM 708 O O . ALA A 1 93 ? -3.246 1.851 12.502 1.00 91.56 93 ALA A O 1
ATOM 709 N N . TYR A 1 94 ? -3.999 2.993 14.277 1.00 90.19 94 TYR A N 1
ATOM 710 C CA . TYR A 1 94 ? -3.819 4.321 13.687 1.00 90.19 94 TYR A CA 1
ATOM 711 C C . TYR A 1 94 ? -2.347 4.621 13.381 1.00 90.19 94 TYR A C 1
ATOM 713 O O . TYR A 1 94 ? -2.011 5.007 12.262 1.00 90.19 94 TYR A O 1
ATOM 721 N N . ASN A 1 95 ? -1.449 4.408 14.349 1.00 94.12 95 ASN A N 1
ATOM 722 C CA . ASN A 1 95 ? -0.014 4.621 14.147 1.00 94.12 95 ASN A CA 1
ATOM 723 C C . ASN A 1 95 ? 0.541 3.705 13.048 1.00 94.12 95 ASN A C 1
ATOM 725 O O . ASN A 1 95 ? 1.377 4.126 12.249 1.00 94.12 95 ASN A O 1
ATOM 729 N N . GLU A 1 96 ? 0.067 2.461 12.992 1.00 96.19 96 GLU A N 1
ATOM 730 C CA . GLU A 1 96 ? 0.440 1.507 11.954 1.00 96.19 96 GLU A CA 1
ATOM 731 C C . GLU A 1 96 ? -0.044 1.952 10.569 1.00 96.19 96 GLU A C 1
ATOM 733 O O . GLU A 1 96 ? 0.754 1.971 9.634 1.00 96.19 96 GLU A O 1
ATOM 738 N N . LEU A 1 97 ? -1.303 2.384 10.443 1.00 95.00 97 LEU A N 1
ATOM 739 C CA . LEU A 1 97 ? -1.854 2.939 9.203 1.00 95.00 97 LEU A CA 1
ATOM 740 C C . LEU A 1 97 ? -1.089 4.177 8.738 1.00 95.00 97 LEU A C 1
ATOM 742 O O . LEU A 1 97 ? -0.774 4.294 7.555 1.00 95.00 97 LEU A O 1
ATOM 746 N N . HIS A 1 98 ? -0.759 5.085 9.657 1.00 95.00 98 HIS A N 1
ATOM 747 C CA . HIS A 1 98 ? 0.003 6.286 9.332 1.00 95.00 98 HIS A CA 1
ATOM 748 C C . HIS A 1 98 ? 1.398 5.937 8.801 1.00 95.00 98 HIS A C 1
ATOM 750 O O . HIS A 1 98 ? 1.807 6.442 7.756 1.00 95.00 98 HIS A O 1
ATOM 756 N N . ARG A 1 99 ? 2.096 5.008 9.468 1.00 97.56 99 ARG A N 1
ATOM 757 C CA . ARG A 1 99 ? 3.405 4.511 9.028 1.00 97.56 99 ARG A CA 1
ATOM 758 C C . ARG A 1 99 ? 3.326 3.839 7.654 1.00 97.56 99 ARG A C 1
ATOM 760 O O . ARG A 1 99 ? 4.141 4.130 6.791 1.00 97.56 99 ARG A O 1
ATOM 767 N N . LEU A 1 100 ? 2.341 2.965 7.439 1.00 97.44 100 LEU A N 1
ATOM 768 C CA . LEU A 1 100 ? 2.151 2.266 6.163 1.00 97.44 100 LEU A CA 1
ATOM 769 C C . LEU A 1 100 ? 1.787 3.219 5.016 1.00 97.44 100 LEU A C 1
ATOM 771 O O . LEU A 1 100 ? 2.239 3.019 3.893 1.00 97.44 100 LEU A O 1
ATOM 775 N N . SER A 1 101 ? 1.001 4.261 5.294 1.00 96.12 101 SER A N 1
ATOM 776 C CA . SER A 1 101 ? 0.674 5.308 4.320 1.00 96.12 101 SER A CA 1
ATOM 777 C C . SER A 1 101 ? 1.929 6.060 3.867 1.00 96.12 101 SER A C 1
ATOM 779 O O . SER A 1 101 ? 2.135 6.264 2.670 1.00 96.12 101 SER A O 1
ATOM 781 N N . GLU A 1 102 ? 2.809 6.405 4.809 1.00 97.38 102 GLU A N 1
ATOM 782 C CA . GLU A 1 102 ? 4.075 7.065 4.496 1.00 97.38 102 GLU A CA 1
ATOM 783 C C . GLU A 1 102 ? 5.028 6.142 3.721 1.00 97.38 102 GLU A C 1
ATOM 785 O O . GLU A 1 102 ? 5.568 6.552 2.692 1.00 97.38 102 GLU A O 1
ATOM 790 N N . ASP A 1 103 ? 5.154 4.873 4.128 1.00 97.50 103 ASP A N 1
ATOM 791 C CA . ASP A 1 103 ? 5.906 3.860 3.374 1.00 97.50 103 ASP A CA 1
ATOM 792 C C . ASP A 1 103 ? 5.367 3.725 1.938 1.00 97.50 103 ASP A C 1
ATOM 794 O O . ASP A 1 103 ? 6.138 3.670 0.981 1.00 97.50 103 ASP A O 1
ATOM 798 N N . SER A 1 104 ? 4.041 3.716 1.762 1.00 96.31 104 SER A N 1
ATOM 799 C CA . SER A 1 104 ? 3.401 3.644 0.443 1.00 96.31 104 SER A CA 1
ATOM 800 C C . SER A 1 104 ? 3.679 4.884 -0.402 1.00 96.31 104 SER A C 1
ATOM 802 O O . SER A 1 104 ? 3.883 4.769 -1.612 1.00 96.31 104 SER A O 1
ATOM 804 N N . ARG A 1 105 ? 3.706 6.072 0.210 1.00 96.69 105 ARG A N 1
ATOM 805 C CA . ARG A 1 105 ? 4.038 7.329 -0.469 1.00 96.69 105 ARG A CA 1
ATOM 806 C C . ARG A 1 105 ? 5.483 7.321 -0.968 1.00 96.69 105 ARG A C 1
ATOM 808 O O . ARG A 1 105 ? 5.732 7.700 -2.113 1.00 96.69 105 ARG A O 1
ATOM 815 N N . ILE A 1 106 ? 6.416 6.871 -0.129 1.00 96.62 106 ILE A N 1
ATOM 816 C CA . ILE A 1 106 ? 7.833 6.726 -0.485 1.00 96.62 106 ILE A CA 1
ATOM 817 C C . ILE A 1 106 ? 7.983 5.697 -1.610 1.00 96.62 106 ILE A C 1
ATOM 819 O O . ILE A 1 106 ? 8.537 6.028 -2.656 1.00 96.62 106 ILE A O 1
ATOM 823 N N . ASN A 1 107 ? 7.387 4.509 -1.460 1.00 97.06 107 ASN A N 1
ATOM 824 C CA . ASN A 1 107 ? 7.434 3.448 -2.468 1.00 97.06 107 ASN A CA 1
ATOM 825 C C . ASN A 1 107 ? 6.891 3.915 -3.828 1.00 97.06 107 ASN A C 1
ATOM 827 O O . ASN A 1 107 ? 7.482 3.621 -4.863 1.00 97.06 107 ASN A O 1
ATOM 831 N N . ALA A 1 108 ? 5.787 4.671 -3.853 1.00 93.88 108 ALA A N 1
ATOM 832 C CA . ALA A 1 108 ? 5.230 5.223 -5.090 1.00 93.88 108 ALA A CA 1
ATOM 833 C C . ALA A 1 108 ? 6.190 6.221 -5.764 1.00 93.88 108 ALA A C 1
ATOM 835 O O . ALA A 1 108 ? 6.368 6.183 -6.983 1.00 93.88 108 ALA A O 1
ATOM 836 N N . SER A 1 109 ? 6.843 7.081 -4.976 1.00 96.25 109 SER A N 1
ATOM 837 C CA . SER A 1 109 ? 7.854 8.017 -5.479 1.00 96.25 109 SER A CA 1
ATOM 838 C C . SER A 1 109 ? 9.066 7.285 -6.064 1.00 96.25 109 SER A C 1
ATOM 840 O O . SER A 1 109 ? 9.523 7.618 -7.158 1.00 96.25 109 SER A O 1
ATOM 842 N N . GLU A 1 110 ? 9.575 6.273 -5.361 1.00 96.38 110 GLU A N 1
ATOM 843 C CA . GLU A 1 110 ? 10.700 5.449 -5.817 1.00 96.38 110 GLU A CA 1
ATOM 844 C C . GLU A 1 110 ? 10.341 4.660 -7.081 1.00 96.38 110 GLU A C 1
ATOM 846 O O . GLU A 1 110 ? 11.130 4.621 -8.026 1.00 96.38 110 GLU A O 1
ATOM 851 N N 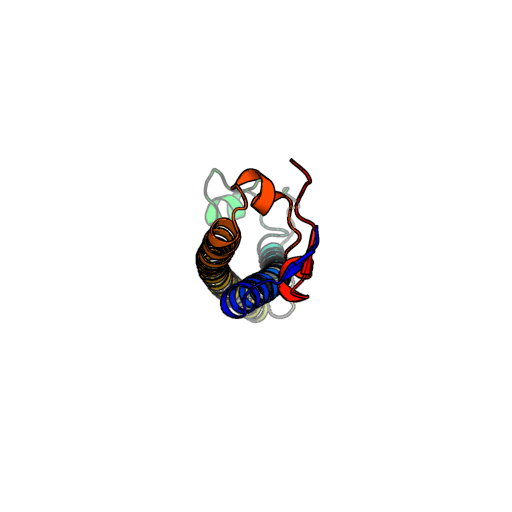. THR A 1 111 ? 9.115 4.126 -7.152 1.00 95.38 111 THR A N 1
ATOM 852 C CA . THR A 1 111 ? 8.600 3.421 -8.337 1.00 9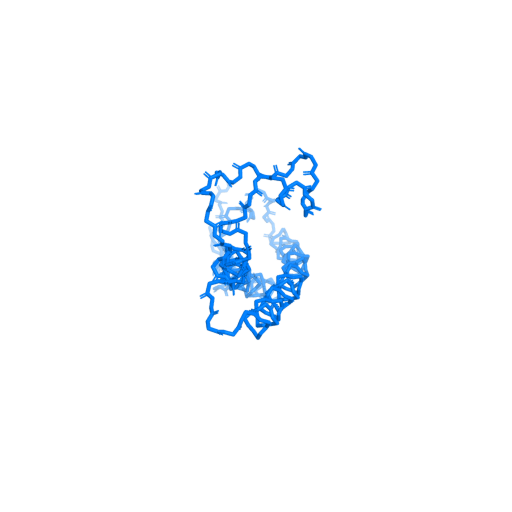5.38 111 THR A CA 1
ATOM 853 C C . THR A 1 111 ? 8.600 4.342 -9.551 1.00 95.38 111 THR A C 1
ATOM 855 O O . THR A 1 111 ? 9.092 3.960 -10.612 1.00 95.38 111 THR A O 1
ATOM 858 N N . GLY A 1 112 ? 8.105 5.575 -9.398 1.00 93.88 112 GLY A N 1
ATOM 859 C CA . GLY A 1 112 ? 8.108 6.571 -10.470 1.00 93.88 112 GLY A CA 1
ATOM 860 C C . GLY A 1 112 ? 9.517 6.857 -10.995 1.00 93.88 112 GLY A C 1
ATOM 861 O O . GLY A 1 112 ? 9.743 6.816 -12.204 1.00 93.88 112 GLY A O 1
ATOM 862 N N . ALA A 1 113 ? 10.480 7.058 -10.092 1.00 95.75 113 ALA A N 1
ATOM 863 C CA . ALA A 1 113 ? 11.872 7.314 -10.458 1.00 95.75 113 ALA A CA 1
ATOM 864 C C . ALA A 1 113 ? 12.544 6.103 -11.135 1.00 95.75 113 ALA A C 1
ATOM 866 O O . ALA A 1 113 ? 13.296 6.265 -12.098 1.00 95.75 113 ALA A O 1
ATOM 867 N N . ALA A 1 114 ? 12.279 4.884 -10.657 1.00 95.50 114 ALA A N 1
ATOM 868 C CA . ALA A 1 114 ? 12.807 3.659 -11.255 1.00 95.50 114 ALA A CA 1
ATOM 869 C C . ALA A 1 114 ? 12.210 3.407 -12.652 1.00 95.50 114 ALA A C 1
ATOM 871 O O . ALA A 1 114 ? 12.948 3.094 -13.591 1.00 95.50 114 ALA A O 1
ATOM 872 N N . MET A 1 115 ? 10.900 3.628 -12.827 1.00 94.88 115 MET A N 1
ATOM 873 C CA . MET A 1 115 ? 10.252 3.533 -14.139 1.00 94.88 115 MET A CA 1
ATOM 874 C C . MET A 1 115 ? 10.773 4.580 -15.120 1.00 94.88 115 MET A C 1
ATOM 876 O O . MET A 1 115 ? 10.921 4.277 -16.304 1.00 94.88 115 MET A O 1
ATOM 880 N N . GLU A 1 116 ? 11.058 5.800 -14.662 1.00 95.31 116 GLU A N 1
ATOM 881 C CA . GLU A 1 116 ? 11.641 6.841 -15.507 1.00 95.31 116 GLU A CA 1
ATOM 882 C C . GLU A 1 116 ? 13.025 6.425 -16.017 1.00 95.31 116 GLU A C 1
ATOM 884 O O . GLU A 1 116 ? 13.260 6.459 -17.226 1.00 95.31 116 GLU A O 1
ATOM 889 N N . ARG A 1 117 ? 13.907 5.931 -15.135 1.00 95.19 117 ARG A N 1
ATOM 890 C CA . ARG A 1 117 ? 15.226 5.404 -15.532 1.00 95.19 117 ARG A CA 1
ATOM 891 C C . ARG A 1 117 ? 15.111 4.252 -16.528 1.00 95.19 117 ARG A C 1
ATOM 893 O O . ARG A 1 117 ? 15.822 4.239 -17.531 1.00 95.19 117 ARG A O 1
ATOM 900 N N . MET A 1 118 ? 14.203 3.309 -16.277 1.00 95.19 118 MET A N 1
ATOM 901 C CA . MET A 1 118 ? 13.938 2.198 -17.194 1.00 95.19 118 MET A CA 1
ATOM 902 C C . MET A 1 118 ? 13.443 2.707 -18.556 1.00 95.19 118 MET A C 1
ATOM 904 O O . MET A 1 118 ? 13.931 2.270 -19.593 1.00 95.19 118 MET A O 1
ATOM 908 N N . THR A 1 119 ? 12.512 3.664 -18.559 1.00 95.06 119 THR A N 1
ATOM 909 C CA . THR A 1 119 ? 11.933 4.240 -19.779 1.00 95.06 119 THR A CA 1
ATOM 910 C C . THR A 1 119 ? 12.982 4.955 -20.616 1.00 95.06 119 THR A C 1
ATOM 912 O O . THR A 1 119 ? 13.051 4.729 -21.821 1.00 95.06 119 THR A O 1
ATOM 915 N N . LEU A 1 120 ? 13.813 5.792 -19.993 1.00 95.44 120 LEU A N 1
ATOM 916 C CA . LEU A 1 120 ? 14.887 6.503 -20.683 1.00 95.44 120 LEU A CA 1
ATOM 917 C C . LEU A 1 120 ? 15.885 5.522 -21.305 1.00 95.44 120 LEU A C 1
ATOM 919 O O . LEU A 1 120 ? 16.172 5.630 -22.494 1.00 95.44 120 LEU A O 1
ATOM 923 N N . GLY A 1 121 ? 16.316 4.506 -20.554 1.00 93.62 121 GLY A N 1
ATOM 924 C CA . GLY A 1 121 ? 17.234 3.492 -21.073 1.00 93.62 121 GLY A CA 1
ATOM 925 C C . GLY A 1 121 ? 16.643 2.638 -22.203 1.00 93.62 121 GLY A C 1
ATOM 926 O O . GLY A 1 121 ? 17.358 2.232 -23.112 1.00 93.62 121 GLY A O 1
ATOM 927 N N . LEU A 1 122 ? 15.328 2.394 -22.206 1.00 92.19 122 LEU A N 1
ATOM 928 C CA . LEU A 1 122 ? 14.654 1.734 -23.330 1.00 92.19 122 LEU A CA 1
ATOM 929 C C . LEU A 1 122 ? 14.533 2.651 -24.558 1.00 92.19 122 LEU A C 1
ATOM 931 O O . LEU A 1 122 ? 14.685 2.182 -25.685 1.00 92.19 122 LEU A O 1
ATOM 935 N N . ILE A 1 123 ? 14.307 3.953 -24.364 1.00 93.25 123 ILE A N 1
ATOM 936 C CA . ILE A 1 123 ? 14.287 4.940 -25.456 1.00 93.25 123 ILE A CA 1
ATOM 937 C C . ILE A 1 123 ? 15.671 5.070 -26.110 1.00 93.25 123 ILE A C 1
ATOM 939 O O . ILE A 1 123 ? 15.759 5.195 -27.331 1.00 93.25 123 ILE A O 1
ATOM 943 N N . GLU A 1 124 ? 16.755 4.961 -25.337 1.00 92.06 124 GLU A N 1
ATOM 944 C CA . GLU A 1 124 ? 18.130 4.919 -25.864 1.00 92.06 124 GLU A CA 1
ATOM 945 C C . GLU A 1 124 ? 18.373 3.732 -26.816 1.00 92.06 124 GLU A C 1
ATOM 947 O O . GLU A 1 124 ? 19.224 3.817 -27.701 1.00 92.06 124 GLU A O 1
ATOM 952 N N . LEU A 1 125 ? 17.583 2.655 -26.708 1.00 88.75 125 LEU A N 1
ATOM 953 C CA . LEU A 1 125 ? 17.597 1.523 -27.646 1.00 88.75 125 LEU A CA 1
ATOM 954 C C . LEU A 1 125 ? 16.798 1.783 -28.935 1.00 88.75 125 LEU A C 1
ATOM 956 O O . LEU A 1 125 ? 16.640 0.878 -29.755 1.00 88.75 125 LEU A O 1
ATOM 960 N N . GLY A 1 126 ? 16.284 3.001 -29.123 1.00 88.94 126 GLY A N 1
ATOM 961 C CA . GLY A 1 126 ? 15.507 3.407 -30.295 1.00 88.94 126 GLY A CA 1
ATOM 962 C C . GLY A 1 126 ? 14.004 3.134 -30.189 1.00 88.94 126 GLY A C 1
ATOM 963 O O . GLY A 1 126 ? 13.289 3.286 -31.181 1.00 88.94 126 GLY A O 1
ATOM 964 N N . LEU A 1 127 ? 13.509 2.742 -29.012 1.00 89.56 127 LEU A N 1
ATOM 965 C CA . LEU A 1 127 ? 12.077 2.587 -28.759 1.00 89.56 127 LEU A CA 1
ATOM 966 C C . LEU A 1 127 ? 11.405 3.946 -28.563 1.00 89.56 127 LEU A C 1
ATOM 968 O O . LEU A 1 127 ? 11.982 4.870 -27.992 1.00 89.56 127 LEU A O 1
ATOM 972 N N . THR A 1 128 ? 10.146 4.071 -28.981 1.00 90.94 128 THR A N 1
ATOM 973 C CA . THR A 1 128 ? 9.339 5.231 -28.576 1.00 90.94 128 THR A CA 1
ATOM 974 C C . THR A 1 128 ? 8.660 4.997 -27.239 1.00 90.94 128 THR A C 1
ATOM 976 O O . THR A 1 128 ? 8.540 3.867 -26.771 1.00 90.94 128 THR A O 1
ATOM 979 N N . ARG A 1 129 ? 8.159 6.074 -26.630 1.00 89.88 129 ARG A N 1
ATOM 980 C CA . ARG A 1 129 ? 7.421 5.998 -25.364 1.00 89.88 129 ARG A CA 1
ATOM 981 C C . ARG A 1 129 ? 6.215 5.055 -25.441 1.00 89.88 129 ARG A C 1
ATOM 983 O O . ARG A 1 129 ? 5.974 4.318 -24.492 1.00 89.88 129 ARG A O 1
ATOM 990 N N . ASP A 1 130 ? 5.522 5.037 -26.577 1.00 90.19 130 ASP A N 1
ATOM 991 C CA . ASP A 1 130 ? 4.380 4.148 -26.820 1.00 90.19 130 ASP A CA 1
ATOM 992 C C . ASP A 1 130 ? 4.802 2.677 -26.917 1.00 90.19 130 ASP A C 1
ATOM 994 O O . ASP A 1 130 ? 4.054 1.793 -26.504 1.00 90.19 130 ASP A O 1
ATOM 998 N N . ASP A 1 131 ? 6.001 2.405 -27.441 1.00 90.00 131 ASP A N 1
ATOM 999 C CA . ASP A 1 131 ? 6.555 1.050 -27.462 1.00 90.00 131 ASP A CA 1
ATOM 1000 C C . ASP A 1 131 ? 6.910 0.611 -26.038 1.00 90.00 131 ASP A C 1
ATOM 1002 O O . ASP A 1 131 ? 6.520 -0.472 -25.615 1.00 90.00 131 ASP A O 1
ATOM 1006 N N . VAL A 1 132 ? 7.568 1.484 -25.264 1.00 89.69 132 VAL A N 1
ATOM 1007 C CA . VAL A 1 132 ? 7.951 1.211 -23.869 1.00 89.69 132 VAL A CA 1
ATOM 1008 C C . VAL A 1 132 ? 6.744 0.898 -22.986 1.00 89.69 132 VAL A C 1
ATOM 1010 O O . VAL A 1 132 ? 6.807 -0.031 -22.189 1.00 89.69 132 VAL A O 1
ATOM 1013 N N . GLN A 1 133 ? 5.629 1.617 -23.147 1.00 88.06 133 GLN A N 1
ATOM 1014 C CA . GLN A 1 133 ? 4.400 1.366 -22.380 1.00 88.06 133 GLN A CA 1
ATOM 1015 C C . GLN A 1 133 ? 3.783 -0.019 -22.623 1.00 88.06 133 GLN A C 1
ATOM 1017 O O . GLN A 1 133 ? 2.955 -0.461 -21.829 1.00 88.06 133 GLN A O 1
ATOM 1022 N N . ARG A 1 134 ? 4.149 -0.692 -23.718 1.00 89.00 134 ARG A N 1
ATOM 1023 C CA . ARG A 1 134 ? 3.652 -2.029 -24.074 1.00 89.00 134 ARG A CA 1
ATOM 1024 C C . ARG A 1 134 ? 4.612 -3.149 -23.678 1.00 89.00 134 ARG A C 1
ATOM 1026 O O . ARG A 1 134 ? 4.246 -4.313 -23.813 1.00 89.00 134 ARG A O 1
ATOM 1033 N N . ILE A 1 135 ? 5.823 -2.814 -23.236 1.00 88.56 135 ILE A N 1
ATOM 1034 C CA . ILE A 1 135 ? 6.831 -3.794 -22.839 1.00 88.56 135 ILE A CA 1
ATOM 1035 C C . ILE A 1 135 ? 6.554 -4.241 -21.408 1.00 88.56 135 ILE A C 1
ATOM 1037 O O . ILE A 1 135 ? 6.423 -3.423 -20.498 1.00 88.56 135 ILE A O 1
ATOM 1041 N N . ASP A 1 136 ? 6.512 -5.554 -21.213 1.00 90.06 136 ASP A N 1
ATOM 1042 C CA . ASP A 1 136 ? 6.436 -6.141 -19.883 1.00 90.06 136 ASP A CA 1
ATOM 1043 C C . ASP A 1 136 ? 7.786 -5.980 -19.164 1.00 90.06 136 ASP A C 1
ATOM 1045 O O . ASP A 1 136 ? 8.846 -6.298 -19.714 1.00 90.06 136 ASP A O 1
ATOM 1049 N N . VAL A 1 137 ? 7.755 -5.510 -17.915 1.00 91.44 137 VAL A N 1
ATOM 1050 C CA . VAL A 1 137 ? 8.941 -5.379 -17.056 1.00 91.44 137 VAL A CA 1
ATOM 1051 C C . VAL A 1 137 ? 9.698 -6.706 -16.969 1.00 91.44 137 VAL A C 1
ATOM 1053 O O . VAL A 1 137 ? 10.931 -6.705 -16.992 1.00 91.44 137 VAL A O 1
ATOM 1056 N N . ASP A 1 138 ? 8.999 -7.843 -16.952 1.00 91.00 138 ASP A N 1
ATOM 1057 C CA . ASP A 1 138 ? 9.640 -9.157 -16.880 1.00 91.00 138 ASP A CA 1
ATOM 1058 C C . ASP A 1 138 ? 10.459 -9.497 -18.136 1.00 91.00 138 ASP A C 1
ATOM 1060 O O . ASP A 1 138 ? 11.512 -10.133 -18.028 1.00 91.00 138 ASP A O 1
ATOM 1064 N N . GLN A 1 139 ? 10.065 -9.001 -19.315 1.00 91.06 139 GLN A N 1
ATOM 1065 C CA . GLN A 1 139 ? 10.864 -9.128 -20.543 1.00 91.06 139 GLN A CA 1
ATOM 1066 C C . GLN A 1 139 ? 12.163 -8.318 -20.440 1.00 91.06 139 GLN A C 1
ATOM 1068 O O . GLN A 1 139 ? 13.247 -8.796 -20.794 1.00 91.06 139 GLN A O 1
ATOM 1073 N N . VAL A 1 140 ? 12.077 -7.106 -19.880 1.00 91.94 140 VAL A N 1
ATOM 1074 C CA . VAL A 1 140 ? 13.243 -6.242 -19.644 1.00 91.94 140 VAL A CA 1
ATOM 1075 C C . VAL A 1 140 ? 14.206 -6.902 -18.658 1.00 91.94 140 VAL A C 1
ATOM 1077 O O . VAL A 1 140 ? 15.408 -6.955 -18.913 1.00 91.94 140 VAL A O 1
ATOM 1080 N N . VAL A 1 141 ? 13.694 -7.483 -17.567 1.00 92.25 141 VAL A N 1
ATOM 1081 C CA . VAL A 1 141 ? 14.497 -8.219 -16.574 1.00 92.25 141 VAL A CA 1
ATOM 1082 C C . VAL A 1 141 ? 15.165 -9.455 -17.186 1.00 92.25 141 VAL A C 1
ATOM 1084 O O . VAL A 1 141 ? 16.350 -9.700 -16.923 1.00 92.25 141 VAL A O 1
ATOM 1087 N N . ALA A 1 142 ? 14.439 -10.205 -18.023 1.00 91.00 142 ALA A N 1
ATOM 1088 C CA . ALA A 1 142 ? 14.958 -11.353 -18.770 1.00 91.00 142 ALA A CA 1
ATOM 1089 C C . ALA A 1 142 ? 16.022 -10.958 -19.812 1.00 91.00 142 ALA A C 1
ATOM 1091 O O . ALA A 1 142 ? 16.772 -11.804 -20.297 1.00 91.00 142 ALA A O 1
ATOM 1092 N N . GLY A 1 143 ? 16.135 -9.665 -20.120 1.00 87.88 143 GLY A N 1
ATOM 1093 C CA . GLY A 1 143 ? 17.169 -9.099 -20.976 1.00 87.88 143 GLY A CA 1
ATOM 1094 C C . GLY A 1 143 ? 16.859 -9.158 -22.466 1.00 87.88 143 GLY A C 1
ATOM 1095 O O . GLY A 1 143 ? 17.737 -8.854 -23.273 1.00 87.88 143 GLY A O 1
ATOM 1096 N N . THR A 1 144 ? 15.631 -9.533 -22.822 1.00 84.44 144 THR A N 1
ATOM 1097 C CA . THR A 1 144 ? 15.219 -9.749 -24.206 1.00 84.44 144 THR A CA 1
ATOM 1098 C C . THR A 1 144 ? 13.866 -9.094 -24.423 1.00 84.44 144 THR A C 1
ATOM 1100 O O . THR A 1 144 ? 12.883 -9.497 -23.808 1.00 84.44 144 THR A O 1
ATOM 1103 N N . ILE A 1 145 ? 13.821 -8.089 -25.293 1.00 85.56 145 ILE A N 1
ATOM 1104 C CA . ILE A 1 145 ? 12.581 -7.401 -25.663 1.00 85.56 145 ILE A CA 1
ATOM 1105 C C . ILE A 1 145 ? 12.269 -7.658 -27.137 1.00 85.56 145 ILE A C 1
ATOM 1107 O O . ILE A 1 145 ? 13.137 -7.536 -28.010 1.00 85.56 145 ILE A O 1
ATOM 1111 N N . GLU A 1 146 ? 11.020 -8.020 -27.418 1.00 77.12 146 GLU A N 1
ATOM 1112 C CA . GLU A 1 146 ? 10.523 -8.086 -28.787 1.00 77.12 146 GLU A CA 1
ATOM 1113 C C . GLU A 1 146 ? 10.239 -6.662 -29.259 1.00 77.12 146 GLU A C 1
ATOM 1115 O O . GLU A 1 146 ? 9.327 -5.996 -28.775 1.00 77.12 146 GLU A O 1
ATOM 1120 N N . THR A 1 147 ? 11.048 -6.159 -30.192 1.00 65.69 147 THR A N 1
ATOM 1121 C CA . THR A 1 147 ? 10.774 -4.854 -30.799 1.00 65.69 147 THR A CA 1
ATOM 1122 C C . THR A 1 147 ? 9.586 -4.997 -31.752 1.00 65.69 147 THR A C 1
ATOM 1124 O O . THR A 1 147 ? 9.651 -5.863 -32.640 1.00 65.69 147 THR A O 1
ATOM 1127 N N . PRO A 1 148 ? 8.537 -4.157 -31.637 1.00 60.00 148 PRO A N 1
ATOM 1128 C CA . PRO A 1 148 ? 7.489 -4.115 -32.643 1.00 60.00 148 PRO A CA 1
ATOM 1129 C C . PRO A 1 148 ? 8.119 -3.801 -34.001 1.00 60.00 148 PRO A C 1
ATOM 1131 O O . PRO A 1 148 ? 8.910 -2.863 -34.131 1.00 60.00 148 PRO A O 1
ATOM 1134 N N . VAL A 1 149 ? 7.807 -4.618 -35.008 1.00 54.19 149 VAL A N 1
ATOM 1135 C CA . VAL A 1 149 ? 8.243 -4.371 -36.387 1.00 54.19 149 VAL A CA 1
ATOM 1136 C C . VAL A 1 149 ? 7.535 -3.104 -36.864 1.00 54.19 149 VAL A C 1
ATOM 1138 O O . VAL A 1 149 ? 6.306 -3.070 -36.887 1.00 54.19 149 VAL A O 1
ATOM 1141 N N . ARG A 1 150 ? 8.309 -2.066 -37.186 1.00 56.25 150 ARG A N 1
ATOM 1142 C CA . ARG A 1 150 ? 7.813 -0.852 -37.841 1.00 56.25 150 ARG A CA 1
ATOM 1143 C C . ARG A 1 150 ? 7.857 -1.004 -39.350 1.00 56.25 150 ARG A C 1
ATOM 1145 O O . ARG A 1 150 ? 8.862 -1.569 -39.837 1.00 56.25 150 ARG A O 1
#

pLDDT: mean 84.48, std 13.19, range [46.5, 97.56]